Protein AF-A0A176QFK3-F1 (afdb_monomer_lite)

Radius of gyration: 12.04 Å; chains: 1; bounding box: 22×25×38 Å

Organism: NCBI:txid262209

Foldseek 3Di:
DFFWDKAFAPDWDADVNWTWHWHPFDQFWTWIQTPVGIDTAGAQGWDADPNWIWGFPGTFADDPPDPDDDTGTITIIGTD

Sequence (80 aa):
MADAIVLKQNLPTKVDGTRVVAYNVTDDGAGLQTPDGRVSVDLDGTVELDGRSYTVVETVPHSDEREGTKPNGWVSLRRR

Structure (mmCIF, N/CA/C/O backbone):
data_AF-A0A176QFK3-F1
#
_entry.id   AF-A0A176QFK3-F1
#
loop_
_atom_site.group_PDB
_atom_site.id
_atom_site.type_symbol
_atom_site.label_atom_id
_atom_site.label_alt_id
_atom_site.label_comp_id
_atom_site.label_asym_id
_atom_site.label_entity_id
_atom_site.label_seq_id
_atom_site.pdbx_PDB_ins_code
_atom_site.Cartn_x
_atom_site.Cartn_y
_atom_site.Cartn_z
_atom_site.occupancy
_atom_site.B_iso_or_equiv
_atom_site.auth_seq_id
_atom_site.auth_comp_id
_atom_site.auth_asym_id
_atom_site.auth_atom_id
_atom_site.pdbx_PDB_model_num
ATOM 1 N N . MET A 1 1 ? -13.099 -16.648 0.507 1.00 49.31 1 MET A N 1
ATOM 2 C CA . MET A 1 1 ? -11.743 -16.071 0.393 1.00 49.31 1 MET A CA 1
ATOM 3 C C . MET A 1 1 ? -11.916 -14.573 0.544 1.00 49.31 1 MET A C 1
ATOM 5 O O . MET A 1 1 ? -12.787 -14.051 -0.130 1.00 49.31 1 MET A O 1
ATOM 9 N N . ALA A 1 2 ? -11.234 -13.913 1.482 1.00 59.53 2 ALA A N 1
ATOM 10 C CA . ALA A 1 2 ? -11.335 -12.456 1.580 1.00 59.53 2 ALA A CA 1
ATOM 11 C C . ALA A 1 2 ? -10.687 -11.837 0.334 1.00 59.53 2 ALA A C 1
ATOM 13 O O . ALA A 1 2 ? -9.542 -12.180 0.026 1.00 59.53 2 ALA A O 1
ATOM 14 N N . ASP A 1 3 ? -11.424 -10.989 -0.383 1.00 83.94 3 ASP A N 1
ATOM 15 C CA . ASP A 1 3 ? -10.895 -10.263 -1.535 1.00 83.94 3 ASP A CA 1
ATOM 16 C C . ASP A 1 3 ? -9.735 -9.364 -1.089 1.00 83.94 3 ASP A C 1
ATOM 18 O O . ASP A 1 3 ? -9.806 -8.694 -0.055 1.00 83.94 3 ASP A O 1
ATOM 22 N N . ALA A 1 4 ? -8.638 -9.383 -1.847 1.00 90.12 4 ALA A N 1
ATOM 23 C CA . ALA A 1 4 ? -7.510 -8.501 -1.590 1.00 90.12 4 ALA A CA 1
ATOM 24 C C . ALA A 1 4 ? -7.867 -7.062 -1.995 1.00 90.12 4 ALA A C 1
ATOM 26 O O . ALA A 1 4 ? -8.485 -6.822 -3.034 1.00 90.12 4 ALA A O 1
ATOM 27 N N . ILE A 1 5 ? -7.460 -6.096 -1.177 1.00 94.81 5 ILE A N 1
ATOM 28 C CA . ILE A 1 5 ? -7.648 -4.671 -1.427 1.00 94.81 5 ILE A CA 1
ATOM 29 C C . ILE A 1 5 ? -6.416 -4.147 -2.153 1.00 94.81 5 ILE A C 1
ATOM 31 O O . ILE A 1 5 ? -5.307 -4.229 -1.633 1.00 94.81 5 ILE A O 1
ATOM 35 N N . VAL A 1 6 ? -6.618 -3.578 -3.339 1.00 94.81 6 VAL A N 1
ATOM 36 C CA . VAL A 1 6 ? -5.528 -3.046 -4.163 1.00 94.81 6 VAL A CA 1
ATOM 37 C C . VAL A 1 6 ? -5.346 -1.553 -3.902 1.00 94.81 6 VAL A C 1
ATOM 39 O O . VAL A 1 6 ? -6.231 -0.747 -4.196 1.00 94.81 6 VAL A O 1
ATOM 42 N N . LEU A 1 7 ? -4.175 -1.181 -3.394 1.00 94.62 7 LEU A N 1
ATOM 43 C CA . LEU A 1 7 ? -3.716 0.193 -3.230 1.00 94.62 7 LEU A CA 1
ATOM 44 C C . LEU A 1 7 ? -2.894 0.598 -4.451 1.00 94.62 7 LEU A C 1
ATOM 46 O O . LEU A 1 7 ? -1.764 0.147 -4.624 1.00 94.62 7 LEU A O 1
ATOM 50 N N . LYS A 1 8 ? -3.439 1.472 -5.296 1.00 93.25 8 LYS A N 1
ATOM 51 C CA . LYS A 1 8 ? -2.678 2.043 -6.414 1.00 93.25 8 LYS A CA 1
ATOM 52 C C . LYS A 1 8 ? -1.743 3.140 -5.905 1.00 93.25 8 LYS A C 1
ATOM 54 O O . LYS A 1 8 ? -2.136 3.966 -5.078 1.00 93.25 8 LYS A O 1
ATOM 59 N N . GLN A 1 9 ? -0.521 3.174 -6.417 1.00 91.94 9 GLN A N 1
ATOM 60 C CA . GLN A 1 9 ? 0.496 4.124 -5.998 1.00 91.94 9 GLN A CA 1
ATOM 61 C C . GLN A 1 9 ? 0.027 5.552 -6.273 1.00 91.94 9 GLN A C 1
ATOM 63 O O . GLN A 1 9 ? -0.503 5.871 -7.340 1.00 91.94 9 GLN A O 1
ATOM 68 N N . ASN A 1 10 ? 0.251 6.422 -5.292 1.00 92.19 10 ASN A N 1
ATOM 69 C CA . ASN A 1 10 ? -0.130 7.829 -5.276 1.00 92.19 10 ASN A CA 1
ATOM 70 C C . ASN A 1 10 ? -1.642 8.074 -5.426 1.00 92.19 10 ASN A C 1
ATOM 72 O O . ASN A 1 10 ? -2.058 9.211 -5.646 1.00 92.19 10 ASN A O 1
ATOM 76 N N . LEU A 1 11 ? -2.475 7.037 -5.270 1.00 92.69 11 LEU A N 1
ATOM 77 C CA . LEU A 1 11 ? -3.928 7.141 -5.315 1.00 92.69 11 LEU A CA 1
ATOM 78 C C . LEU A 1 11 ? -4.544 6.740 -3.967 1.00 92.69 11 LEU A C 1
ATOM 80 O O . LEU A 1 11 ? -4.304 5.639 -3.467 1.00 92.69 11 LEU A O 1
ATOM 84 N N . PRO A 1 12 ? -5.377 7.608 -3.368 1.00 94.94 12 PRO A N 1
ATOM 85 C CA . PRO A 1 12 ? -6.108 7.267 -2.158 1.00 94.94 12 PRO A CA 1
ATOM 86 C C . PRO A 1 12 ? -7.053 6.089 -2.365 1.00 94.94 12 PRO A C 1
ATOM 88 O O . PRO A 1 12 ? -7.890 6.104 -3.265 1.00 94.94 12 PRO A O 1
ATOM 91 N N . THR A 1 13 ? -6.965 5.113 -1.470 1.00 95.25 13 THR A N 1
ATOM 92 C CA . THR A 1 13 ? -7.868 3.964 -1.396 1.00 95.25 13 THR A CA 1
ATOM 93 C C . THR A 1 13 ? -8.420 3.858 0.021 1.00 95.25 13 THR A C 1
ATOM 95 O O . THR A 1 13 ? -7.724 4.158 0.991 1.00 95.25 13 THR A O 1
ATOM 98 N N . LYS A 1 14 ? -9.690 3.473 0.157 1.00 94.81 14 LYS A N 1
ATOM 99 C CA . LYS A 1 14 ? -10.320 3.280 1.465 1.00 94.81 14 LYS A CA 1
ATOM 100 C C . LYS A 1 14 ? -10.191 1.814 1.879 1.00 94.81 14 LYS A C 1
ATOM 102 O O . LYS A 1 14 ? -10.743 0.949 1.209 1.00 94.81 14 LYS A O 1
ATOM 107 N N . VAL A 1 15 ? -9.491 1.562 2.980 1.00 94.06 15 VAL A N 1
ATOM 108 C CA . VAL A 1 15 ? -9.306 0.240 3.594 1.00 94.06 15 VAL A CA 1
ATOM 109 C C . VAL A 1 15 ? -10.064 0.227 4.914 1.00 94.06 15 VAL A C 1
ATOM 111 O O . VAL A 1 15 ? -9.663 0.904 5.853 1.00 94.06 15 VAL A O 1
ATOM 114 N N . ASP A 1 16 ? -11.205 -0.463 4.957 1.00 89.81 16 ASP A N 1
ATOM 115 C CA . ASP A 1 16 ? -12.063 -0.614 6.146 1.00 89.81 16 ASP A CA 1
ATOM 116 C C . ASP A 1 16 ? -12.456 0.679 6.891 1.00 89.81 16 ASP A C 1
ATOM 118 O O . ASP A 1 16 ? -12.922 0.625 8.020 1.00 89.81 16 ASP A O 1
ATOM 122 N N . GLY A 1 17 ? -12.365 1.845 6.245 1.00 88.81 17 GLY A N 1
ATOM 123 C CA . GLY A 1 17 ? -12.625 3.138 6.892 1.00 88.81 17 GLY A CA 1
ATOM 124 C C . GLY A 1 17 ? -11.460 4.106 6.750 1.00 88.81 17 GLY A C 1
ATOM 125 O O . GLY A 1 17 ? -11.682 5.301 6.555 1.00 88.81 17 GLY A O 1
ATOM 126 N N . THR A 1 18 ? -10.242 3.574 6.719 1.00 92.88 18 THR A N 1
ATOM 127 C CA . THR A 1 18 ? -8.991 4.330 6.675 1.00 92.88 18 THR A CA 1
ATOM 128 C C . THR A 1 18 ? -8.632 4.716 5.254 1.00 92.88 18 THR A C 1
ATOM 130 O O . THR A 1 18 ? -8.624 3.887 4.344 1.00 92.88 18 THR A O 1
ATOM 133 N N . ARG A 1 19 ? -8.300 5.992 5.048 1.00 96.00 19 ARG A N 1
ATOM 134 C CA . ARG A 1 19 ? -7.722 6.470 3.789 1.00 96.00 19 ARG A CA 1
ATOM 135 C C . ARG A 1 19 ? -6.237 6.121 3.761 1.00 96.00 19 ARG A C 1
ATOM 137 O O . ARG A 1 19 ? -5.472 6.666 4.549 1.00 96.00 19 ARG A O 1
ATOM 144 N N . VAL A 1 20 ? -5.844 5.268 2.824 1.00 97.12 20 VAL A N 1
ATOM 145 C CA . VAL A 1 20 ? -4.462 4.818 2.645 1.00 97.12 20 VAL A CA 1
ATOM 146 C C . VAL A 1 20 ? -3.966 5.226 1.262 1.00 97.12 20 VAL A C 1
ATOM 148 O O . VAL A 1 20 ? -4.707 5.144 0.282 1.00 97.12 20 VAL A O 1
ATOM 151 N N . VAL A 1 21 ? -2.719 5.684 1.176 1.00 96.31 21 VAL A N 1
ATOM 152 C CA . VAL A 1 21 ? -2.033 5.970 -0.092 1.00 96.31 21 VAL A CA 1
ATOM 153 C C . VAL A 1 21 ? -0.728 5.186 -0.116 1.00 96.31 21 VAL A C 1
ATOM 155 O O . VAL A 1 21 ? 0.116 5.398 0.750 1.00 96.31 21 VAL A O 1
A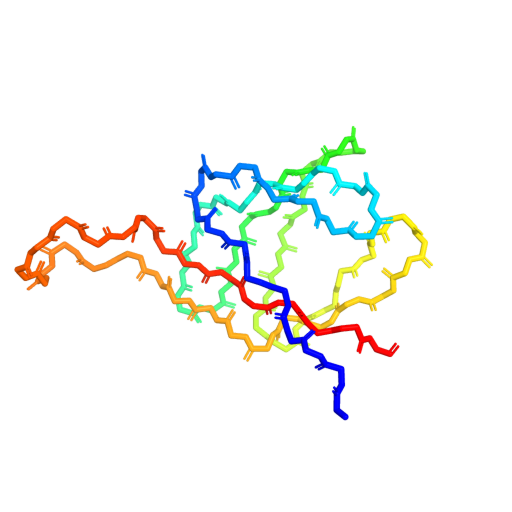TOM 158 N N . ALA A 1 22 ? -0.553 4.308 -1.103 1.00 95.62 22 ALA A N 1
ATOM 159 C CA . ALA A 1 22 ? 0.731 3.652 -1.337 1.00 95.62 22 ALA A CA 1
ATOM 160 C C . ALA A 1 22 ? 1.689 4.600 -2.074 1.00 95.62 22 ALA A C 1
ATOM 162 O O . ALA A 1 22 ? 1.263 5.353 -2.950 1.00 95.62 22 ALA A O 1
ATOM 163 N N . TYR A 1 23 ? 2.973 4.572 -1.743 1.00 93.81 23 TYR A N 1
ATOM 164 C CA . TYR A 1 23 ? 4.031 5.346 -2.389 1.00 93.81 23 TYR A CA 1
ATOM 165 C C . TYR A 1 23 ? 5.337 4.542 -2.394 1.00 93.81 23 TYR A C 1
ATOM 167 O O . TYR A 1 23 ? 5.504 3.637 -1.582 1.00 93.81 23 TYR A O 1
ATOM 175 N N . ASN A 1 24 ? 6.265 4.881 -3.295 1.00 93.06 24 ASN A N 1
ATOM 176 C CA . ASN A 1 24 ? 7.553 4.189 -3.451 1.00 93.06 24 ASN A CA 1
ATOM 177 C C . ASN A 1 24 ? 7.404 2.653 -3.502 1.00 93.06 24 ASN A C 1
ATOM 179 O O . ASN A 1 24 ? 8.057 1.954 -2.733 1.00 93.06 24 ASN A O 1
ATOM 183 N N . VAL A 1 25 ? 6.506 2.140 -4.352 1.00 93.25 25 VAL A N 1
ATOM 184 C CA . VAL A 1 25 ? 6.307 0.691 -4.497 1.00 93.25 25 VAL A CA 1
ATOM 185 C C . VAL A 1 25 ? 7.518 0.090 -5.214 1.00 93.25 25 VAL A C 1
ATOM 187 O O . VAL A 1 25 ? 7.880 0.552 -6.298 1.00 93.25 25 VAL A O 1
ATOM 190 N N . THR A 1 26 ? 8.122 -0.930 -4.611 1.00 92.50 26 THR A N 1
ATOM 191 C CA . THR A 1 26 ? 9.221 -1.750 -5.144 1.00 92.50 26 THR A CA 1
ATOM 192 C C . THR A 1 26 ? 8.760 -3.202 -5.290 1.00 92.50 26 THR A C 1
ATOM 194 O O . THR A 1 26 ? 7.626 -3.527 -4.942 1.00 92.50 26 THR A O 1
ATOM 197 N N . ASP A 1 27 ? 9.614 -4.088 -5.807 1.00 91.31 27 ASP A N 1
ATOM 198 C CA . ASP A 1 27 ? 9.309 -5.526 -5.860 1.00 91.31 27 ASP A CA 1
ATOM 199 C C . ASP A 1 27 ? 9.161 -6.142 -4.458 1.00 91.31 27 ASP A C 1
ATOM 201 O O . ASP A 1 27 ? 8.360 -7.053 -4.272 1.00 91.31 27 ASP A O 1
ATOM 205 N N . ASP A 1 28 ? 9.857 -5.597 -3.457 1.00 93.12 28 ASP A N 1
ATOM 206 C CA . ASP A 1 28 ? 9.907 -6.156 -2.100 1.00 93.12 28 ASP A CA 1
ATOM 207 C C . ASP A 1 28 ? 8.975 -5.463 -1.096 1.00 93.1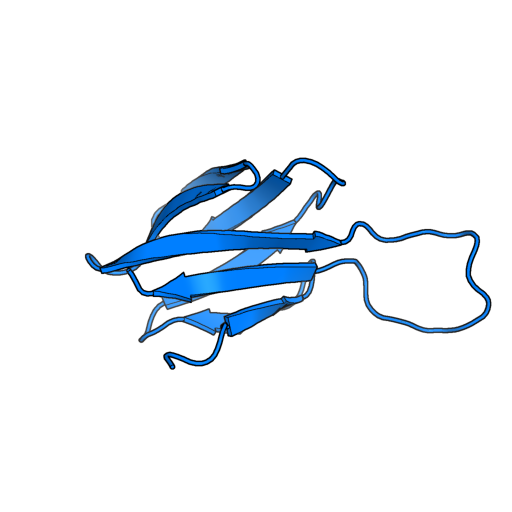2 28 ASP A C 1
ATOM 209 O O . ASP A 1 28 ? 8.799 -5.959 0.015 1.00 93.12 28 ASP A O 1
ATOM 213 N N . GLY A 1 29 ? 8.390 -4.309 -1.431 1.00 94.88 29 GLY A N 1
ATOM 214 C CA . GLY A 1 29 ? 7.661 -3.516 -0.445 1.00 94.88 29 GLY A CA 1
ATOM 215 C C . GLY A 1 29 ? 7.093 -2.196 -0.953 1.00 94.88 29 GLY A C 1
ATOM 216 O O . GLY A 1 29 ? 7.074 -1.895 -2.146 1.00 94.88 29 GLY A O 1
ATOM 217 N N . ALA A 1 30 ? 6.588 -1.393 -0.020 1.00 96.19 30 ALA A N 1
ATOM 218 C CA . ALA A 1 30 ? 6.090 -0.049 -0.286 1.00 96.19 30 ALA A CA 1
ATOM 219 C C . ALA A 1 30 ? 6.043 0.812 0.981 1.00 96.19 30 ALA A C 1
ATOM 221 O O . ALA A 1 30 ? 6.010 0.319 2.107 1.00 96.19 30 ALA A O 1
ATOM 222 N N . GLY A 1 31 ? 5.948 2.126 0.798 1.00 96.94 31 GLY A N 1
ATOM 223 C CA . GLY A 1 31 ? 5.477 3.035 1.835 1.00 96.94 31 GLY A CA 1
ATOM 224 C C . GLY A 1 31 ? 3.957 3.190 1.785 1.00 96.94 31 GLY A C 1
ATOM 225 O O . GLY A 1 31 ? 3.371 3.307 0.711 1.00 96.94 31 GLY A O 1
ATOM 226 N N . LEU A 1 32 ? 3.307 3.246 2.943 1.00 96.94 32 LEU A N 1
ATOM 227 C CA . LEU A 1 32 ? 1.891 3.560 3.092 1.00 96.94 32 LEU A CA 1
ATOM 228 C C . LEU A 1 32 ? 1.735 4.835 3.923 1.00 96.94 32 LEU A C 1
ATOM 230 O O . LEU A 1 32 ? 2.241 4.946 5.039 1.00 96.94 32 LEU A O 1
ATOM 234 N N . GLN A 1 33 ? 1.008 5.810 3.386 1.00 97.25 33 GLN A N 1
ATOM 235 C CA . GLN A 1 33 ? 0.542 6.974 4.129 1.00 97.25 33 GLN A CA 1
ATOM 236 C C . GLN A 1 33 ? -0.868 6.689 4.643 1.00 97.25 33 GLN A C 1
ATOM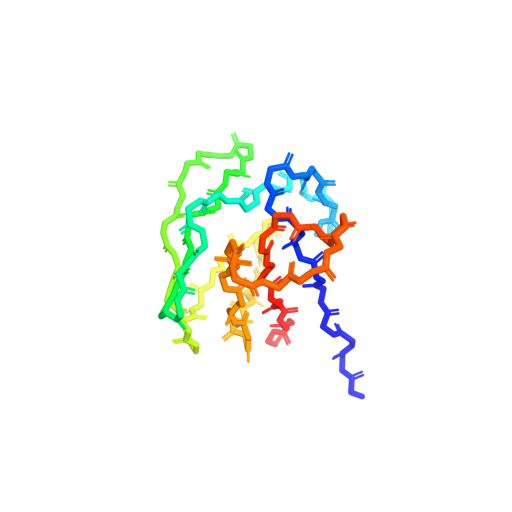 238 O O . GLN A 1 33 ? -1.785 6.437 3.859 1.00 97.25 33 GLN A O 1
ATOM 243 N N . THR A 1 34 ? -1.032 6.782 5.956 1.00 95.31 34 THR A N 1
ATOM 244 C CA . THR A 1 34 ? -2.292 6.639 6.696 1.00 95.31 34 THR A CA 1
ATOM 245 C C . THR A 1 34 ? -2.608 7.952 7.436 1.00 95.31 34 THR A C 1
ATOM 247 O O . THR A 1 34 ? -1.764 8.860 7.434 1.00 95.31 34 THR A O 1
ATOM 250 N N . PRO A 1 35 ? -3.793 8.101 8.060 1.00 93.00 35 PRO A N 1
ATOM 251 C CA . PRO A 1 35 ? -4.092 9.235 8.937 1.00 93.00 35 PRO A CA 1
ATOM 252 C C . PRO A 1 35 ? -3.152 9.325 10.147 1.00 93.00 35 PRO A C 1
ATOM 254 O O . PRO A 1 35 ? -2.845 10.430 10.584 1.00 93.00 35 PRO A O 1
ATOM 257 N N . ASP A 1 36 ? -2.661 8.183 10.634 1.00 91.25 36 ASP A N 1
ATOM 258 C CA . ASP A 1 36 ? -1.806 8.086 11.823 1.00 91.25 36 ASP A CA 1
ATOM 259 C C . ASP A 1 36 ? -0.317 8.303 11.511 1.00 91.25 36 ASP A C 1
ATOM 261 O O . ASP A 1 36 ? 0.499 8.496 12.410 1.00 91.25 36 ASP A O 1
ATOM 265 N N . GLY A 1 37 ? 0.055 8.302 10.227 1.00 94.62 37 GLY A N 1
ATOM 266 C CA . GLY A 1 37 ? 1.418 8.568 9.786 1.00 94.62 37 GLY A CA 1
ATOM 267 C C . GLY A 1 37 ? 1.853 7.735 8.588 1.00 94.62 37 GLY A C 1
ATOM 268 O O . GLY A 1 37 ? 1.042 7.198 7.830 1.00 94.62 37 GLY A O 1
ATOM 269 N N . ARG A 1 38 ? 3.172 7.666 8.400 1.00 95.75 38 ARG A N 1
ATOM 270 C CA . ARG A 1 38 ? 3.823 6.878 7.349 1.00 95.75 38 ARG A CA 1
ATOM 271 C C . ARG A 1 38 ? 4.343 5.573 7.929 1.00 95.75 38 ARG A C 1
ATOM 273 O O . ARG A 1 38 ? 4.985 5.592 8.974 1.00 95.75 38 ARG A O 1
ATOM 280 N N . VAL A 1 39 ? 4.113 4.476 7.221 1.00 95.81 39 VAL A N 1
ATOM 281 C CA . VAL A 1 39 ? 4.620 3.146 7.567 1.00 95.81 39 VAL A CA 1
ATOM 282 C C . VAL A 1 39 ? 5.242 2.505 6.333 1.00 95.81 39 VAL A C 1
ATOM 284 O O . VAL A 1 39 ? 4.725 2.668 5.231 1.00 95.81 39 VAL A O 1
ATOM 287 N N . SER A 1 40 ? 6.356 1.803 6.507 1.00 96.88 40 SER A N 1
ATOM 288 C CA . SER A 1 40 ? 6.929 0.953 5.461 1.00 96.88 40 SER A CA 1
ATOM 289 C C . SER A 1 40 ? 6.419 -0.468 5.641 1.00 96.88 40 SER A C 1
ATOM 291 O O . SER A 1 40 ? 6.298 -0.936 6.773 1.00 96.88 40 SER A O 1
ATOM 293 N N . VAL A 1 41 ? 6.111 -1.135 4.538 1.00 96.56 41 VAL A N 1
ATOM 294 C CA . VAL A 1 41 ? 5.653 -2.521 4.525 1.00 96.56 41 VAL A CA 1
ATOM 295 C C . VAL A 1 41 ? 6.474 -3.329 3.533 1.00 96.56 41 VAL A C 1
ATOM 297 O O . VAL A 1 41 ? 6.781 -2.840 2.447 1.00 96.56 41 VAL A O 1
ATOM 300 N N . ASP A 1 42 ? 6.777 -4.564 3.908 1.00 97.56 42 ASP A N 1
ATOM 301 C CA . ASP A 1 42 ? 7.443 -5.547 3.056 1.00 97.56 42 ASP A CA 1
ATOM 302 C C . ASP A 1 42 ? 6.415 -6.557 2.525 1.00 97.56 42 ASP A C 1
ATOM 304 O O . ASP A 1 42 ? 5.349 -6.738 3.127 1.00 97.56 42 ASP A O 1
ATOM 308 N N . LEU A 1 43 ? 6.730 -7.231 1.419 1.00 95.94 43 LEU A N 1
ATOM 309 C CA . LEU A 1 43 ? 5.970 -8.379 0.928 1.00 95.94 43 LEU A CA 1
ATOM 310 C C . LEU A 1 43 ? 5.892 -9.462 2.018 1.00 95.94 43 LEU A C 1
ATOM 312 O O . LEU A 1 43 ? 6.852 -9.697 2.747 1.00 95.94 43 LEU A O 1
ATOM 316 N N . ASP A 1 44 ? 4.715 -10.070 2.175 1.00 95.62 44 ASP A N 1
ATOM 317 C CA . ASP A 1 44 ? 4.338 -10.973 3.276 1.00 95.62 44 ASP A CA 1
ATOM 318 C C . ASP A 1 44 ? 4.358 -10.343 4.685 1.00 95.62 44 ASP A C 1
ATOM 320 O O . A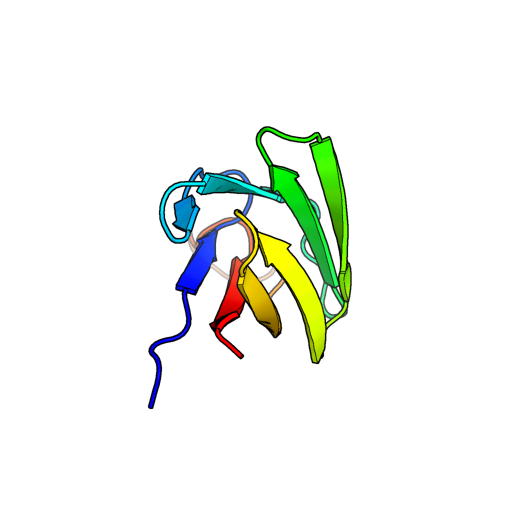SP A 1 44 ? 3.927 -10.964 5.664 1.00 95.62 44 ASP A O 1
ATOM 324 N N . GLY A 1 45 ? 4.776 -9.080 4.796 1.00 95.75 45 GLY A N 1
ATOM 325 C CA . GLY A 1 45 ? 4.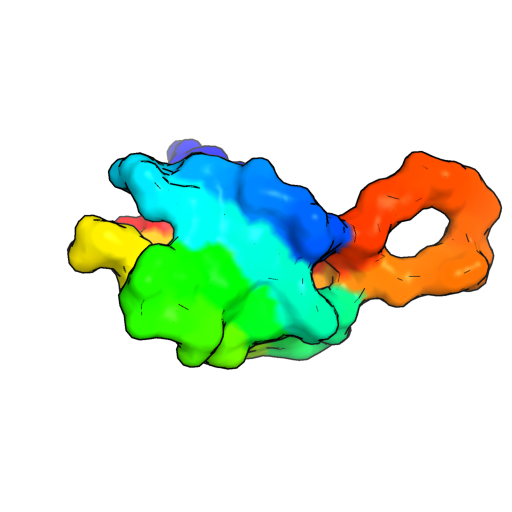715 -8.284 6.008 1.00 95.75 45 GLY A CA 1
ATOM 326 C C . GLY A 1 45 ? 3.283 -7.949 6.413 1.00 95.75 45 GLY A C 1
ATOM 327 O O . GLY A 1 45 ? 2.328 -8.062 5.637 1.00 95.75 45 GLY A O 1
ATOM 328 N N . THR A 1 46 ? 3.121 -7.521 7.664 1.00 95.62 46 THR A N 1
ATOM 329 C CA . THR A 1 46 ? 1.817 -7.132 8.208 1.00 95.62 46 THR A CA 1
ATOM 330 C C . THR A 1 46 ? 1.747 -5.652 8.534 1.00 95.62 46 THR A C 1
ATOM 332 O O . THR A 1 46 ? 2.689 -5.095 9.091 1.00 95.62 46 THR A O 1
ATOM 335 N N . VAL A 1 47 ? 0.592 -5.044 8.279 1.00 94.88 47 VAL A N 1
ATOM 336 C CA . VAL A 1 47 ? 0.268 -3.674 8.679 1.00 94.88 47 VAL A CA 1
ATOM 337 C C . VAL A 1 47 ? -1.057 -3.644 9.427 1.00 94.88 47 VAL A C 1
ATOM 339 O O . VAL A 1 47 ? -1.999 -4.359 9.080 1.00 94.88 47 VAL A O 1
ATOM 342 N N . GLU A 1 48 ? -1.132 -2.815 10.462 1.00 94.50 48 GLU A N 1
ATOM 343 C CA . GLU A 1 48 ? -2.378 -2.537 11.167 1.00 94.50 48 GLU A CA 1
ATOM 344 C C . GLU A 1 48 ? -3.019 -1.266 10.609 1.00 94.50 48 GLU A C 1
ATOM 346 O O . GLU A 1 48 ? -2.386 -0.215 10.536 1.00 94.50 48 GLU A O 1
ATOM 351 N N . LEU A 1 49 ? -4.283 -1.366 10.201 1.00 92.81 49 LEU A N 1
ATOM 352 C CA . LEU A 1 49 ? -5.085 -0.250 9.707 1.00 92.81 49 LEU A CA 1
ATOM 353 C C . LEU A 1 49 ? -6.417 -0.260 10.460 1.00 92.81 49 LEU A C 1
ATOM 355 O O . LEU A 1 49 ? -7.156 -1.240 10.369 1.00 92.81 49 LEU A O 1
ATOM 359 N N . ASP A 1 50 ? -6.713 0.806 11.209 1.00 90.00 50 ASP A N 1
ATOM 360 C CA . ASP A 1 50 ? -7.927 0.914 12.048 1.00 90.00 50 ASP A CA 1
ATOM 361 C C . ASP A 1 50 ? -8.133 -0.296 12.983 1.00 90.00 50 ASP A C 1
ATOM 363 O O . ASP A 1 50 ? -9.205 -0.897 13.058 1.00 90.00 50 ASP A O 1
ATOM 367 N N . GLY A 1 51 ? -7.053 -0.736 13.640 1.00 90.31 51 GLY A N 1
ATOM 368 C CA . GLY A 1 51 ? -7.075 -1.885 14.555 1.00 90.31 51 GLY A CA 1
ATOM 369 C C . GLY A 1 51 ? -7.287 -3.248 13.884 1.00 90.31 51 GLY A C 1
ATOM 370 O O . GLY A 1 51 ? -7.583 -4.229 14.566 1.00 90.31 51 GLY A O 1
ATOM 371 N N . ARG A 1 52 ? -7.170 -3.335 12.552 1.00 93.44 52 ARG A N 1
ATOM 372 C CA . ARG A 1 52 ? -7.260 -4.590 11.789 1.00 93.44 52 ARG A CA 1
ATOM 373 C C . ARG A 1 52 ? -5.923 -4.906 11.138 1.00 93.44 52 ARG A C 1
ATOM 375 O O . ARG A 1 52 ? -5.308 -4.036 10.531 1.00 93.44 52 ARG A O 1
ATOM 382 N N . SER A 1 53 ? -5.502 -6.165 11.234 1.00 94.69 53 SER A N 1
ATOM 383 C CA . SER A 1 53 ? -4.255 -6.640 10.636 1.00 94.69 53 SER A CA 1
ATOM 384 C C . SER A 1 53 ? -4.460 -7.066 9.180 1.00 94.69 53 SER A C 1
ATOM 386 O O . SER A 1 53 ? -5.403 -7.794 8.850 1.00 94.69 53 SER A O 1
ATOM 388 N N . TYR A 1 54 ? -3.552 -6.625 8.318 1.00 95.88 54 TYR A N 1
ATOM 389 C CA . TYR A 1 54 ? -3.489 -6.971 6.905 1.00 95.88 54 TYR A CA 1
ATOM 390 C C . TYR A 1 54 ? -2.113 -7.505 6.567 1.00 95.88 54 TYR A C 1
ATOM 392 O O . TYR A 1 54 ? -1.117 -6.967 7.038 1.00 95.88 54 TYR A O 1
ATOM 400 N N . THR A 1 55 ? -2.061 -8.510 5.706 1.00 96.69 55 THR A N 1
ATOM 401 C CA . THR A 1 55 ? -0.828 -8.986 5.082 1.00 96.69 55 THR A CA 1
ATOM 402 C C . THR A 1 55 ? -0.676 -8.350 3.707 1.00 96.69 55 THR A C 1
ATOM 404 O O . THR A 1 55 ? -1.641 -8.302 2.939 1.00 96.69 55 THR A O 1
ATOM 407 N N . VAL A 1 56 ? 0.530 -7.894 3.383 1.00 96.38 56 VAL A N 1
ATOM 408 C CA . VAL A 1 56 ? 0.908 -7.526 2.018 1.00 96.38 56 VAL A CA 1
ATOM 409 C C . VAL A 1 56 ? 1.098 -8.809 1.225 1.00 96.38 56 VAL A C 1
ATOM 411 O O . VAL A 1 56 ? 1.990 -9.588 1.524 1.00 96.38 56 VAL A O 1
ATOM 414 N N . VAL A 1 57 ? 0.241 -9.062 0.243 1.00 96.25 57 VAL A N 1
ATOM 415 C CA . VAL A 1 57 ? 0.272 -10.314 -0.537 1.00 96.25 57 VAL A CA 1
ATOM 416 C C . VAL A 1 57 ? 0.838 -10.132 -1.939 1.00 96.25 57 VAL A C 1
ATOM 418 O O . VAL A 1 57 ? 1.085 -11.115 -2.629 1.00 96.25 57 VAL A O 1
ATOM 421 N N . GLU A 1 58 ? 0.996 -8.886 -2.379 1.00 94.88 58 GLU A N 1
ATOM 422 C CA . GLU A 1 58 ? 1.564 -8.563 -3.681 1.00 94.88 58 GLU A CA 1
ATOM 423 C C . GLU A 1 58 ? 2.083 -7.126 -3.679 1.00 94.88 58 GLU A C 1
ATOM 425 O O . GLU A 1 58 ? 1.431 -6.219 -3.150 1.00 94.88 58 GLU A O 1
ATOM 430 N N . THR A 1 59 ? 3.221 -6.927 -4.326 1.00 93.75 59 THR A N 1
ATOM 431 C CA . THR A 1 59 ? 3.864 -5.642 -4.584 1.00 93.75 59 THR A CA 1
ATOM 432 C C . THR A 1 59 ? 4.258 -5.621 -6.052 1.00 93.75 59 THR A C 1
ATOM 434 O O . THR A 1 59 ? 4.924 -6.527 -6.545 1.00 93.75 59 THR A O 1
ATOM 437 N N . VAL A 1 60 ? 3.778 -4.620 -6.787 1.00 92.69 60 VAL A N 1
ATOM 438 C CA . VAL A 1 60 ? 4.064 -4.481 -8.215 1.00 92.69 60 VAL A CA 1
ATOM 439 C C . VAL A 1 60 ? 4.565 -3.068 -8.471 1.00 92.69 60 VAL A C 1
ATOM 441 O O . VAL A 1 60 ? 3.750 -2.139 -8.509 1.00 92.69 60 VAL A O 1
ATOM 444 N N . PRO A 1 61 ? 5.882 -2.866 -8.645 1.00 89.94 61 PRO A N 1
ATOM 445 C CA . PRO A 1 61 ? 6.420 -1.552 -8.957 1.00 89.94 61 PRO A CA 1
ATOM 446 C C . PRO A 1 61 ? 5.936 -1.055 -10.320 1.00 89.94 61 PRO A C 1
ATOM 448 O O . PRO A 1 61 ? 5.497 -1.813 -11.192 1.00 89.94 61 PRO A O 1
ATOM 451 N N . HIS A 1 62 ? 6.029 0.260 -10.517 1.00 81.25 62 HIS A N 1
ATOM 452 C CA . HIS A 1 62 ? 5.923 0.807 -11.863 1.00 81.25 62 HIS A CA 1
ATOM 453 C C . HIS A 1 62 ? 7.165 0.400 -12.666 1.00 81.25 62 HIS A C 1
ATOM 455 O O . HIS A 1 62 ? 8.280 0.519 -12.171 1.00 81.25 62 HIS A O 1
ATOM 461 N N . SER A 1 63 ? 6.970 -0.056 -13.901 1.00 68.69 63 SER A N 1
ATOM 462 C CA . SER A 1 63 ? 8.058 -0.269 -14.856 1.00 68.69 63 SER A CA 1
ATOM 463 C C . SER A 1 63 ? 7.828 0.671 -16.030 1.00 68.69 63 SER A C 1
ATOM 465 O O . SER A 1 63 ? 6.817 0.546 -16.726 1.00 68.69 63 SER A O 1
ATOM 467 N N . ASP A 1 64 ? 8.771 1.595 -16.230 1.00 59.59 64 ASP A N 1
ATOM 468 C CA . ASP A 1 64 ? 8.781 2.552 -17.344 1.00 59.59 64 ASP A CA 1
ATOM 469 C C . ASP A 1 64 ? 8.982 1.862 -18.713 1.00 59.59 64 ASP A C 1
ATOM 471 O O . ASP A 1 64 ? 8.778 2.471 -19.759 1.00 59.59 64 ASP A O 1
ATOM 475 N N . GLU A 1 65 ? 9.355 0.576 -18.730 1.00 58.16 65 GLU A N 1
ATOM 476 C CA . GLU A 1 65 ? 9.639 -0.207 -19.944 1.00 58.16 65 GLU A CA 1
ATOM 477 C C . GLU A 1 65 ? 8.379 -0.766 -20.633 1.00 58.16 65 GLU A C 1
ATOM 479 O O . GLU A 1 65 ? 8.471 -1.414 -21.676 1.00 5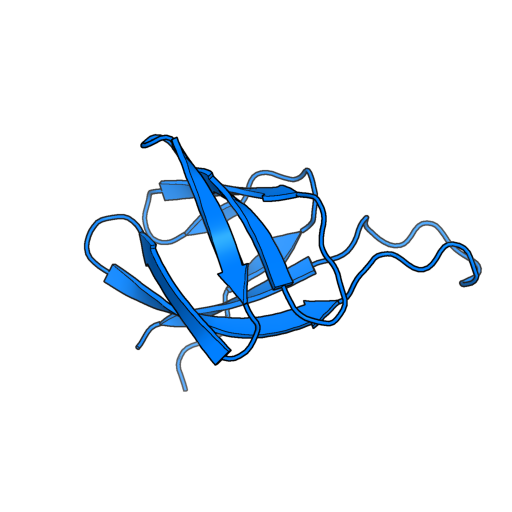8.16 65 GLU A O 1
ATOM 484 N N . ARG A 1 66 ? 7.182 -0.558 -20.067 1.00 54.06 66 ARG A N 1
ATOM 485 C CA . ARG A 1 66 ? 5.925 -1.093 -20.619 1.00 54.06 66 ARG A CA 1
ATOM 486 C C . ARG A 1 66 ? 5.187 -0.031 -21.434 1.00 54.06 66 ARG A C 1
ATOM 488 O O . ARG A 1 66 ? 4.788 0.999 -20.902 1.00 54.06 66 ARG A O 1
ATOM 495 N N . GLU A 1 67 ? 4.922 -0.314 -22.711 1.00 49.44 67 GLU A N 1
ATOM 496 C CA . GLU A 1 67 ? 4.110 0.557 -23.570 1.00 49.44 67 GLU A CA 1
ATOM 497 C C . GLU A 1 67 ? 2.679 0.718 -23.013 1.00 49.44 67 GLU A C 1
ATOM 499 O O . GLU A 1 67 ? 1.885 -0.227 -22.982 1.00 49.44 67 GLU A O 1
ATOM 504 N N . GLY A 1 68 ? 2.336 1.934 -22.572 1.00 53.84 68 GLY A N 1
ATOM 505 C CA . GLY A 1 68 ? 0.967 2.350 -22.249 1.00 53.84 68 GLY A CA 1
ATOM 506 C C . GLY A 1 68 ? 0.808 3.095 -20.920 1.00 53.84 68 GLY A C 1
ATOM 507 O O . GLY A 1 68 ? 1.602 2.969 -19.995 1.00 53.84 68 GLY A O 1
ATOM 508 N N . THR A 1 69 ? -0.280 3.859 -20.798 1.00 54.62 69 THR A N 1
ATOM 509 C CA . THR A 1 69 ? -0.656 4.615 -19.589 1.00 54.62 69 THR A CA 1
ATOM 510 C C . THR A 1 69 ? -1.247 3.680 -18.524 1.00 54.62 69 THR A C 1
ATOM 512 O O . THR A 1 69 ? -2.439 3.724 -18.219 1.00 54.62 69 THR A O 1
ATOM 515 N N . LYS A 1 70 ? -0.446 2.754 -17.993 1.00 53.81 70 LYS A N 1
ATOM 516 C CA . LYS A 1 70 ? -0.844 1.915 -16.852 1.00 53.81 70 LYS A CA 1
ATOM 517 C C . LYS A 1 70 ? -0.469 2.598 -15.529 1.00 53.81 70 LYS A C 1
ATOM 519 O O . LYS A 1 70 ? 0.450 3.411 -15.510 1.00 53.81 70 LYS A O 1
ATOM 524 N N . PRO A 1 71 ? -1.218 2.336 -14.440 1.00 55.31 71 PRO A N 1
ATOM 525 C CA . PRO A 1 71 ? -1.057 3.054 -13.180 1.00 55.31 71 PRO A CA 1
ATOM 526 C C . PRO A 1 71 ? 0.379 2.960 -12.644 1.00 55.31 71 PRO A C 1
ATOM 528 O O . PRO A 1 71 ? 1.033 1.924 -12.770 1.00 55.31 71 PRO A O 1
ATOM 531 N N . ASN A 1 72 ? 0.837 4.039 -12.001 1.00 75.00 72 ASN A N 1
ATOM 532 C CA . ASN A 1 72 ? 1.915 3.993 -11.008 1.00 75.00 72 ASN A CA 1
ATOM 533 C C . ASN A 1 72 ? 1.641 2.776 -10.100 1.00 75.00 72 ASN A C 1
ATOM 535 O O . ASN A 1 72 ? 0.472 2.625 -9.749 1.00 75.00 72 ASN A O 1
ATOM 539 N N . GLY A 1 73 ? 2.645 1.937 -9.794 1.00 89.06 73 GLY A N 1
ATOM 540 C CA . GLY A 1 73 ? 2.557 0.571 -9.221 1.00 89.06 73 GLY A CA 1
ATOM 541 C C . GLY A 1 73 ? 1.501 0.288 -8.134 1.00 89.06 73 GLY A C 1
ATOM 542 O O . GLY A 1 73 ? 0.765 1.163 -7.703 1.00 89.06 73 GLY A O 1
ATOM 543 N N . TRP A 1 74 ? 1.356 -0.940 -7.650 1.00 93.31 74 TRP A N 1
ATOM 544 C CA . TRP A 1 74 ? 0.328 -1.238 -6.641 1.00 93.31 74 TRP A CA 1
ATOM 545 C C . TRP A 1 74 ? 0.768 -2.220 -5.570 1.00 93.31 74 TRP A C 1
ATOM 547 O O . TRP A 1 74 ? 1.724 -2.970 -5.730 1.00 93.31 74 TRP A O 1
ATOM 557 N N . VAL A 1 75 ? 0.022 -2.195 -4.471 1.00 95.00 75 VAL A N 1
ATOM 558 C CA . VAL A 1 75 ? 0.165 -3.105 -3.337 1.00 95.00 75 VAL A CA 1
ATOM 559 C C . VAL A 1 75 ? -1.177 -3.777 -3.095 1.00 95.00 75 VAL A C 1
ATOM 561 O O . VAL A 1 75 ? -2.202 -3.095 -3.051 1.00 95.00 75 VAL A O 1
ATOM 564 N N . SER A 1 76 ? -1.185 -5.090 -2.907 1.00 95.88 76 SER A N 1
ATOM 565 C CA . SER A 1 76 ? -2.384 -5.844 -2.544 1.00 95.88 76 SER A CA 1
ATOM 566 C C . SER A 1 76 ? -2.334 -6.200 -1.060 1.00 95.88 76 SER A C 1
ATOM 568 O O . SER A 1 76 ? -1.382 -6.819 -0.587 1.00 95.88 76 SER A O 1
ATOM 570 N N . LEU A 1 77 ? -3.374 -5.825 -0.317 1.00 96.00 77 LEU A N 1
ATOM 571 C CA . LEU A 1 77 ? -3.532 -6.130 1.102 1.00 96.00 77 LEU A CA 1
ATOM 572 C C . LEU A 1 77 ? -4.627 -7.171 1.300 1.00 96.00 77 LEU A C 1
ATOM 574 O O . LEU A 1 77 ? -5.741 -7.007 0.806 1.00 96.00 77 LEU A O 1
ATOM 578 N N . ARG A 1 78 ? -4.357 -8.213 2.082 1.00 95.69 78 ARG A N 1
ATOM 579 C CA . ARG A 1 78 ? -5.366 -9.197 2.481 1.00 95.69 78 ARG A CA 1
ATOM 580 C C . ARG A 1 78 ? -5.573 -9.147 3.981 1.00 95.69 78 ARG A C 1
ATOM 582 O O . ARG A 1 78 ? -4.615 -9.238 4.743 1.00 95.69 78 ARG A O 1
ATOM 589 N N . ARG A 1 79 ? -6.830 -9.029 4.400 1.00 93.62 79 ARG A N 1
ATOM 590 C CA . ARG A 1 79 ? -7.185 -9.081 5.818 1.00 93.62 79 ARG A CA 1
ATOM 591 C C . ARG A 1 79 ? -6.812 -10.445 6.407 1.00 93.62 79 ARG A C 1
ATOM 593 O O . ARG A 1 79 ? -7.083 -11.469 5.773 1.00 93.62 79 ARG A O 1
ATOM 600 N N . ARG A 1 80 ? -6.185 -10.427 7.584 1.00 86.19 80 ARG A N 1
ATOM 601 C CA . ARG A 1 80 ? -5.833 -11.626 8.353 1.00 86.19 80 ARG A CA 1
ATOM 602 C C . ARG A 1 80 ? -7.023 -12.178 9.133 1.00 86.19 80 ARG A C 1
ATOM 604 O O . ARG A 1 80 ? -7.891 -11.373 9.544 1.00 86.19 80 ARG A O 1
#

pLDDT: mean 88.34, std 13.5, range [49.31, 97.56]

Secondary structure (DSSP, 8-state):
-PPPEEEEBTSEEEETTEEEEEES--SSEEEEEETTEEEEEETT-EEEETTEEEEEEEEE---TTSSS---S-EEEEEE-